Protein AF-A0A699SHY6-F1 (afdb_monomer)

Radius of gyration: 15.78 Å; Cα contacts (8 Å, |Δi|>4): 62; chains: 1; bounding box: 33×33×47 Å

pLDDT: mean 70.46, std 10.5, range [40.41, 85.38]

Mean predicted aligned error: 10.49 Å

Sequence (114 aa):
TTDYWNMALLSMRADRYWKRTGKKITIQGTDVEGFDKSKTFGGNEATKKTKKNLLKQQYGNFKVEGSKILEQIFNRLQIIVSQLEFIDIEIEQDDLNQKFLTSLAQEWLMHTIV

Organism: Tanacetum cinerariifolium (NCBI:txid118510)

Nearest PDB structures (foldseek):
  2jpo-assembly1_A  TM=3.145E-01  e=3.890E+00  Antheraea polyphemus
  7m5c-assembly2_C  TM=4.008E-01  e=8.103E+00  Homo sapiens
  6rjp-assembly2_B  TM=3.091E-01  e=6.924E+00  Homo sapiens

Secondary structure (DSSP, 8-state):
---HHHHHHHHHHHHHHHHHH---S---TT--TT--HHHHH-S-HHHHHHHHHHHHHHHHT----S---HHHHHHHHHHHHHHHHTTT----HHHHHHHHHHHS-GGGT-S---

Structure (mmCIF, N/CA/C/O backbone):
data_AF-A0A699SHY6-F1
#
_entry.id   AF-A0A699SHY6-F1
#
loop_
_atom_site.group_PDB
_atom_site.id
_atom_site.type_symbol
_atom_site.label_atom_id
_atom_site.label_alt_id
_atom_site.label_comp_id
_atom_site.label_asym_id
_atom_site.label_entity_id
_atom_site.label_seq_id
_atom_site.pdbx_PDB_ins_code
_atom_site.Cartn_x
_atom_site.Cartn_y
_atom_site.Cartn_z
_atom_site.occupancy
_atom_site.B_iso_or_equiv
_atom_site.auth_seq_id
_atom_site.auth_comp_id
_atom_site.auth_asym_id
_atom_site.auth_atom_id
_atom_site.pdbx_PDB_model_num
ATOM 1 N N . THR A 1 1 ? -4.451 18.221 -10.581 1.00 44.50 1 THR A N 1
ATOM 2 C CA . THR A 1 1 ? -4.462 17.974 -12.035 1.00 44.50 1 THR A CA 1
ATOM 3 C C . THR A 1 1 ? -3.252 17.137 -12.369 1.00 44.50 1 THR A C 1
ATOM 5 O O . THR A 1 1 ? -2.139 17.645 -12.394 1.00 44.50 1 THR A O 1
ATOM 8 N N . THR A 1 2 ? -3.440 15.827 -12.490 1.00 54.03 2 THR A N 1
ATOM 9 C CA . THR A 1 2 ? -2.349 14.919 -12.853 1.00 54.03 2 THR A CA 1
ATOM 10 C C . THR A 1 2 ? -2.129 15.056 -14.349 1.00 54.03 2 THR A C 1
ATOM 12 O O . THR A 1 2 ? -3.022 14.756 -15.136 1.00 54.03 2 THR A O 1
ATOM 15 N N . ASP A 1 3 ? -0.980 15.600 -14.727 1.00 75.75 3 ASP A N 1
ATOM 16 C CA . ASP A 1 3 ? -0.610 15.795 -16.124 1.00 75.75 3 ASP A CA 1
ATOM 17 C C . ASP A 1 3 ? -0.617 14.444 -16.867 1.00 75.75 3 ASP A C 1
ATOM 19 O O . ASP A 1 3 ? -0.154 13.435 -16.324 1.00 75.75 3 ASP A O 1
ATOM 23 N N . TYR A 1 4 ? -1.154 14.403 -18.088 1.00 73.00 4 TYR A N 1
ATOM 24 C CA . TYR A 1 4 ? -1.313 13.178 -18.892 1.00 73.00 4 TYR A CA 1
ATOM 25 C C . TYR A 1 4 ? 0.013 12.410 -19.026 1.00 73.00 4 TYR A C 1
ATOM 27 O O . TYR A 1 4 ? 0.064 11.182 -18.926 1.00 73.00 4 TYR A O 1
ATOM 35 N N . TRP A 1 5 ? 1.111 13.157 -19.141 1.00 70.44 5 TRP A N 1
ATOM 36 C CA . TRP A 1 5 ? 2.474 12.639 -19.199 1.00 70.44 5 TRP A CA 1
ATOM 37 C C . TRP A 1 5 ? 2.899 11.884 -17.940 1.00 70.44 5 TRP A C 1
ATOM 39 O O . TRP A 1 5 ? 3.573 10.859 -18.036 1.00 70.44 5 TRP A O 1
ATOM 49 N N . ASN A 1 6 ? 2.462 12.338 -16.763 1.00 69.62 6 ASN A N 1
ATOM 50 C CA . ASN A 1 6 ? 2.752 11.649 -15.510 1.00 69.62 6 ASN A CA 1
ATOM 51 C C . ASN A 1 6 ? 2.024 10.305 -15.453 1.00 69.62 6 ASN A C 1
ATOM 53 O O . ASN A 1 6 ? 2.636 9.299 -15.103 1.00 69.62 6 ASN A O 1
ATOM 57 N N . MET A 1 7 ? 0.753 10.255 -15.861 1.00 72.75 7 MET A N 1
ATOM 58 C CA . MET A 1 7 ? -0.012 9.001 -15.893 1.00 72.75 7 MET A CA 1
ATOM 59 C C . MET A 1 7 ? 0.583 7.995 -16.889 1.00 72.75 7 MET A C 1
ATOM 61 O O . MET A 1 7 ? 0.763 6.823 -16.551 1.00 72.75 7 MET A O 1
ATOM 65 N N . ALA A 1 8 ? 0.972 8.453 -18.083 1.00 72.06 8 ALA A N 1
ATOM 66 C CA . ALA A 1 8 ? 1.612 7.610 -19.093 1.00 72.06 8 ALA A CA 1
ATOM 67 C C . ALA A 1 8 ? 2.952 7.027 -18.603 1.00 72.06 8 ALA A C 1
ATOM 69 O O . ALA A 1 8 ? 3.194 5.823 -18.705 1.00 72.06 8 ALA A O 1
ATOM 70 N N . LEU A 1 9 ? 3.801 7.860 -17.997 1.00 75.31 9 LEU A N 1
ATOM 71 C CA . LEU A 1 9 ? 5.099 7.442 -17.467 1.00 75.31 9 LEU A CA 1
ATOM 72 C C . LEU A 1 9 ? 4.965 6.405 -16.345 1.00 75.31 9 LEU A C 1
ATOM 74 O O . LEU A 1 9 ? 5.737 5.447 -16.274 1.00 75.31 9 LEU A O 1
ATOM 78 N N . LEU A 1 10 ? 3.978 6.576 -15.469 1.00 71.12 10 LEU A N 1
ATOM 79 C CA . LEU A 1 10 ? 3.704 5.646 -14.377 1.00 71.12 10 LEU A CA 1
ATOM 80 C C . LEU A 1 10 ? 3.176 4.302 -14.886 1.00 71.12 10 LEU A C 1
ATOM 82 O O . LEU A 1 10 ? 3.622 3.258 -14.409 1.00 71.12 10 LEU A O 1
ATOM 86 N N . SER A 1 11 ? 2.327 4.317 -15.916 1.00 72.25 11 SER A N 1
ATOM 87 C CA . SER A 1 11 ? 1.867 3.102 -16.595 1.00 72.25 11 SER A CA 1
ATOM 88 C C . SER A 1 11 ? 3.033 2.314 -17.215 1.00 72.25 11 SER A C 1
ATOM 90 O O . SER A 1 11 ? 3.180 1.115 -16.970 1.00 72.25 11 SER A O 1
ATOM 92 N N . MET A 1 12 ? 3.952 2.996 -17.912 1.00 78.88 12 MET A N 1
ATOM 93 C CA . MET A 1 12 ? 5.157 2.370 -18.481 1.00 78.88 12 MET A CA 1
ATOM 94 C C . MET A 1 12 ? 6.071 1.748 -17.411 1.00 78.88 12 MET A C 1
ATOM 96 O O . MET A 1 12 ? 6.699 0.711 -17.640 1.00 78.88 12 MET A O 1
ATOM 100 N N . ARG A 1 13 ? 6.165 2.370 -16.228 1.00 74.38 13 ARG A N 1
ATOM 101 C CA . ARG A 1 13 ? 6.958 1.848 -15.101 1.00 74.38 13 ARG A CA 1
ATOM 102 C C . ARG A 1 13 ? 6.323 0.608 -14.481 1.00 74.38 13 ARG A C 1
ATOM 104 O O . ARG A 1 13 ? 7.041 -0.355 -14.209 1.00 74.38 13 ARG A O 1
ATOM 111 N N . ALA A 1 14 ? 5.004 0.620 -14.293 1.00 71.88 14 ALA A N 1
ATOM 112 C CA . ALA A 1 14 ? 4.260 -0.529 -13.789 1.00 71.88 14 ALA A CA 1
ATOM 113 C C . ALA A 1 14 ? 4.412 -1.748 -14.719 1.00 71.88 14 ALA A C 1
ATOM 115 O O . ALA A 1 14 ? 4.694 -2.850 -14.246 1.00 71.88 14 ALA A O 1
ATOM 116 N N . ASP A 1 15 ? 4.333 -1.543 -16.039 1.00 75.38 15 ASP A N 1
ATOM 117 C CA . ASP A 1 15 ? 4.539 -2.601 -17.037 1.00 75.38 15 ASP A CA 1
ATOM 118 C C . ASP A 1 15 ? 5.970 -3.174 -17.006 1.00 75.38 15 ASP A C 1
ATOM 120 O O . ASP A 1 15 ? 6.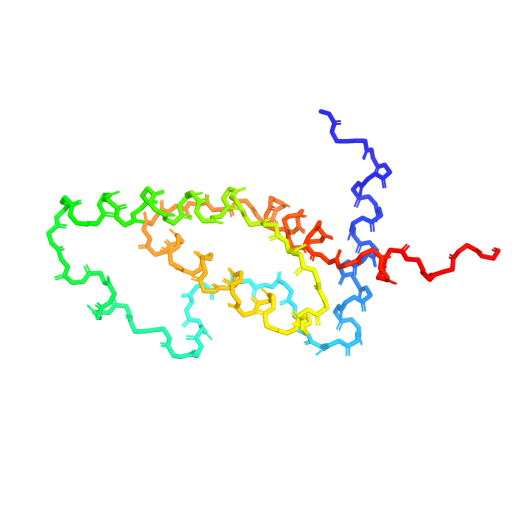172 -4.391 -17.014 1.00 75.38 15 ASP A O 1
ATOM 124 N N . ARG A 1 16 ? 6.992 -2.314 -16.883 1.00 76.81 16 ARG A N 1
ATOM 125 C CA . ARG A 1 16 ? 8.396 -2.750 -16.761 1.00 76.81 16 ARG A CA 1
ATOM 126 C C . ARG A 1 16 ? 8.642 -3.564 -15.489 1.00 76.81 16 ARG A C 1
ATOM 128 O O . ARG A 1 16 ? 9.390 -4.542 -15.532 1.00 76.81 16 ARG A O 1
ATOM 135 N N . TYR A 1 17 ? 8.040 -3.159 -14.371 1.00 76.06 17 TYR A N 1
ATOM 136 C CA . TYR A 1 17 ? 8.110 -3.900 -13.113 1.00 76.06 17 TYR A CA 1
ATOM 137 C C . TYR A 1 17 ? 7.510 -5.299 -13.277 1.00 76.06 17 TYR A C 1
ATOM 139 O O . TYR A 1 17 ? 8.207 -6.284 -13.035 1.00 76.06 17 TYR A O 1
ATOM 147 N N . TRP A 1 18 ? 6.275 -5.378 -13.784 1.00 76.75 18 TRP A N 1
ATOM 148 C CA . TRP A 1 18 ? 5.570 -6.636 -14.038 1.00 76.75 18 TRP A CA 1
ATOM 149 C C . TRP A 1 18 ? 6.390 -7.594 -14.907 1.00 76.75 18 TRP A C 1
ATOM 151 O O . TRP A 1 18 ? 6.576 -8.751 -14.539 1.00 76.75 18 TRP A O 1
ATOM 161 N N . LYS A 1 19 ? 6.964 -7.102 -16.011 1.00 77.25 19 LYS A N 1
ATOM 162 C CA . LYS A 1 19 ? 7.791 -7.910 -16.923 1.00 77.25 19 LYS A CA 1
ATOM 163 C C . LYS A 1 19 ? 9.059 -8.474 -16.280 1.00 77.25 19 LYS A C 1
ATOM 165 O O . LYS A 1 19 ? 9.526 -9.524 -16.706 1.00 77.25 19 LYS A O 1
ATOM 170 N N . ARG A 1 20 ? 9.642 -7.784 -15.292 1.00 73.56 20 ARG A N 1
ATOM 171 C CA . ARG A 1 20 ? 10.878 -8.223 -14.620 1.00 73.56 20 ARG A CA 1
ATOM 172 C C . ARG A 1 20 ? 10.627 -9.132 -13.424 1.00 73.56 20 ARG A C 1
ATOM 174 O O . ARG A 1 20 ? 11.403 -10.056 -13.213 1.00 73.56 20 ARG A O 1
ATOM 181 N N . THR A 1 21 ? 9.610 -8.841 -12.617 1.00 71.50 21 THR A N 1
ATOM 182 C CA . THR A 1 21 ? 9.354 -9.572 -11.365 1.00 71.50 21 THR A CA 1
ATOM 183 C C . THR A 1 21 ? 8.313 -10.673 -11.519 1.00 71.50 21 THR A C 1
ATOM 185 O O . THR A 1 21 ? 8.236 -11.545 -10.660 1.00 71.50 21 THR A O 1
ATOM 188 N N . GLY A 1 22 ? 7.481 -10.618 -12.565 1.00 74.25 22 GLY A N 1
ATOM 189 C CA . GLY A 1 22 ? 6.305 -11.477 -12.708 1.00 74.25 22 GLY A CA 1
ATOM 190 C C . GLY A 1 22 ? 5.223 -11.217 -11.654 1.00 74.25 22 GLY A C 1
ATOM 191 O O . GLY A 1 22 ? 4.280 -11.995 -11.552 1.00 74.25 22 GLY A O 1
ATOM 192 N N . LYS A 1 23 ? 5.347 -10.151 -10.847 1.00 72.38 23 LYS A N 1
ATOM 193 C CA . LYS A 1 23 ? 4.428 -9.830 -9.744 1.00 72.38 23 LYS A CA 1
ATOM 194 C C . LYS A 1 23 ? 3.545 -8.651 -10.112 1.00 72.38 23 LYS A C 1
ATOM 196 O O . LYS A 1 23 ? 4.044 -7.557 -10.389 1.00 72.38 23 LYS A O 1
ATOM 201 N N . LYS A 1 24 ? 2.230 -8.873 -10.166 1.00 68.44 24 LYS A N 1
ATOM 202 C CA . LYS A 1 24 ? 1.281 -7.839 -10.581 1.00 68.44 24 LYS A CA 1
ATOM 203 C C . LYS A 1 24 ? 1.068 -6.999 -9.354 1.00 68.44 24 LYS A C 1
ATOM 205 O O . LYS A 1 24 ? 0.959 -7.529 -8.249 1.00 68.44 24 LYS A O 1
ATOM 210 N N . ILE A 1 25 ? 0.954 -5.698 -9.549 1.00 65.25 25 ILE A N 1
ATOM 211 C CA . ILE A 1 25 ? 0.446 -4.821 -8.503 1.00 65.25 25 ILE A CA 1
ATOM 212 C C . ILE A 1 25 ? -1.075 -5.028 -8.473 1.00 65.25 25 ILE A C 1
ATOM 214 O O . ILE A 1 25 ? -1.852 -4.186 -8.897 1.00 65.25 25 ILE A O 1
ATOM 218 N N . THR A 1 26 ? -1.498 -6.227 -8.088 1.00 57.78 26 THR A N 1
ATOM 219 C CA . THR A 1 26 ? -2.878 -6.562 -7.756 1.00 57.78 26 THR A CA 1
ATOM 220 C C . THR A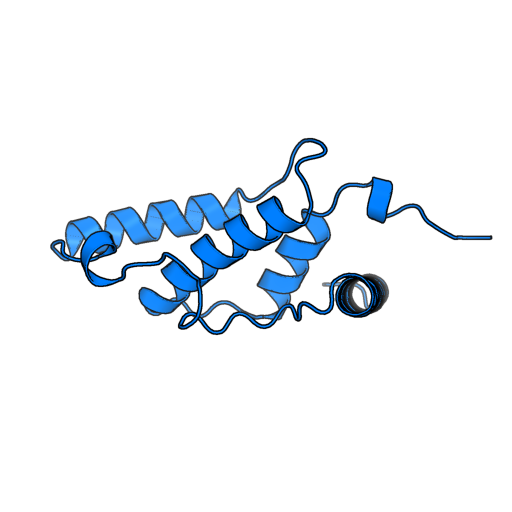 1 26 ? -2.841 -6.971 -6.306 1.00 57.78 26 THR A C 1
ATOM 222 O O . THR A 1 26 ? -2.272 -8.008 -5.968 1.00 57.78 26 THR A O 1
ATOM 225 N N . ILE A 1 27 ? -3.374 -6.115 -5.448 1.00 54.81 27 ILE A N 1
ATOM 226 C CA . ILE A 1 27 ? -3.529 -6.432 -4.040 1.00 54.81 27 ILE A CA 1
ATOM 227 C C . ILE A 1 27 ? -4.986 -6.843 -3.899 1.00 54.81 27 ILE A C 1
ATOM 229 O O . ILE A 1 27 ? -5.880 -6.029 -4.069 1.00 54.81 27 ILE A O 1
ATOM 233 N N . GLN A 1 28 ? -5.217 -8.137 -3.712 1.00 54.41 28 GLN A N 1
ATOM 234 C CA . GLN A 1 28 ? -6.457 -8.620 -3.124 1.00 54.41 28 GLN A CA 1
ATOM 235 C C . GLN A 1 28 ? -6.082 -8.965 -1.685 1.00 54.41 28 GLN A C 1
ATOM 237 O O . GLN A 1 28 ? -5.206 -9.808 -1.476 1.00 54.41 28 GLN A O 1
ATOM 242 N N . GLY A 1 29 ? -6.666 -8.279 -0.695 1.00 51.31 29 GLY A N 1
ATOM 243 C CA . GLY A 1 29 ? -6.296 -8.364 0.726 1.00 51.31 29 GLY A CA 1
ATOM 244 C C . GLY A 1 29 ? -6.459 -9.737 1.401 1.00 51.31 29 GLY A C 1
ATOM 245 O O . GLY A 1 29 ? -6.456 -9.830 2.632 1.00 51.31 29 GLY A O 1
ATOM 246 N N . THR A 1 30 ? -6.630 -10.817 0.637 1.00 50.19 30 THR A N 1
ATOM 247 C CA . THR A 1 30 ? -6.798 -12.188 1.132 1.00 50.19 30 THR A CA 1
ATOM 248 C C . THR A 1 30 ? -5.517 -13.016 1.140 1.00 50.19 30 THR A C 1
ATOM 250 O O . THR A 1 30 ? -5.427 -13.904 1.985 1.00 50.19 30 THR A O 1
ATOM 253 N N . ASP A 1 31 ? -4.514 -12.696 0.312 1.00 53.91 31 ASP A N 1
ATOM 254 C CA . ASP A 1 31 ? -3.417 -13.639 0.019 1.00 53.91 31 ASP A CA 1
ATOM 255 C C . ASP A 1 31 ? -2.037 -13.177 0.528 1.00 53.91 31 ASP A C 1
ATOM 257 O O . ASP A 1 31 ? -0.997 -13.644 0.063 1.00 53.91 31 ASP A O 1
ATOM 261 N N . VAL A 1 32 ? -1.991 -12.258 1.502 1.00 63.22 32 VAL A N 1
ATOM 262 C CA . VAL A 1 32 ? -0.715 -11.879 2.133 1.00 63.22 32 VAL A CA 1
ATOM 263 C C . VAL A 1 32 ? -0.259 -12.984 3.081 1.00 63.22 32 VAL A C 1
ATOM 265 O O . VAL A 1 32 ? -0.804 -13.170 4.173 1.00 63.22 32 VAL A O 1
ATOM 268 N N . GLU A 1 33 ? 0.781 -13.700 2.662 1.00 61.44 33 GLU A N 1
ATOM 269 C CA . GLU A 1 33 ? 1.433 -14.750 3.437 1.00 61.44 33 GLU A CA 1
ATOM 270 C C . GLU A 1 33 ? 1.883 -14.210 4.812 1.00 61.44 33 GLU A C 1
ATOM 272 O O . GLU A 1 33 ? 2.625 -13.231 4.913 1.00 61.44 33 GLU A O 1
ATOM 277 N N . GLY A 1 34 ? 1.382 -14.816 5.895 1.00 62.81 34 GLY A N 1
ATOM 278 C CA . GLY A 1 34 ? 1.695 -14.428 7.277 1.00 62.81 34 GLY A CA 1
ATOM 279 C C . GLY A 1 34 ? 0.761 -13.393 7.926 1.00 62.81 34 GLY A C 1
ATOM 280 O O . GLY A 1 34 ? 0.947 -13.077 9.104 1.00 62.81 34 GLY A O 1
ATOM 281 N N . PHE A 1 35 ? -0.263 -12.887 7.227 1.00 65.44 35 PHE A N 1
ATOM 282 C CA . PHE A 1 35 ? -1.246 -11.977 7.824 1.00 65.44 35 PHE A CA 1
ATOM 283 C C . PHE A 1 35 ? -2.388 -12.729 8.537 1.00 65.44 35 PHE A C 1
ATOM 285 O O . PHE A 1 35 ? -3.345 -13.190 7.919 1.00 65.44 35 PHE A O 1
ATOM 292 N N . ASP A 1 36 ? -2.319 -12.816 9.870 1.00 68.88 36 ASP A N 1
ATOM 293 C CA . ASP A 1 36 ? -3.396 -13.370 10.705 1.00 68.88 36 ASP A CA 1
ATOM 294 C C . ASP A 1 36 ? -4.370 -12.267 11.168 1.00 68.88 36 ASP A C 1
ATOM 296 O O . ASP A 1 36 ? -4.083 -11.453 12.059 1.00 68.88 36 ASP A O 1
ATOM 300 N N . LYS A 1 37 ? -5.557 -12.257 10.552 1.00 63.78 37 LYS A N 1
ATOM 301 C CA . LYS A 1 37 ? -6.653 -11.303 10.803 1.00 63.78 37 LYS A CA 1
ATOM 302 C C . LYS A 1 37 ? -7.124 -11.325 12.259 1.00 63.78 37 LYS A C 1
ATOM 304 O O . LYS A 1 37 ? -7.348 -10.270 12.860 1.00 63.78 37 LYS A O 1
ATOM 309 N N . SER A 1 38 ? -7.247 -12.521 12.834 1.00 66.19 38 SER A N 1
ATOM 310 C CA . SER A 1 38 ? -7.814 -12.727 14.171 1.00 66.19 38 SER A CA 1
ATOM 311 C C . SER A 1 38 ? -6.899 -12.168 15.264 1.00 66.19 38 SER A C 1
ATOM 313 O O . SER A 1 38 ? -7.357 -11.475 16.175 1.00 66.19 38 SER A O 1
ATOM 315 N N . LYS A 1 39 ? -5.584 -12.356 15.102 1.00 67.50 39 LYS A N 1
ATOM 316 C CA . LYS A 1 39 ? -4.560 -11.806 15.999 1.00 67.50 39 LYS A CA 1
ATOM 317 C C . LYS A 1 39 ? -4.426 -10.292 15.883 1.00 67.50 39 LYS A C 1
ATOM 319 O O . LYS A 1 39 ? -4.137 -9.619 16.871 1.00 67.50 39 LYS A O 1
ATOM 324 N N . THR A 1 40 ? -4.645 -9.737 14.691 1.00 65.31 40 THR A N 1
ATOM 325 C CA . THR A 1 40 ? -4.388 -8.312 14.440 1.00 65.31 40 THR A CA 1
ATOM 326 C C . THR A 1 40 ? -5.549 -7.415 14.881 1.00 65.31 40 THR A C 1
ATOM 328 O O . THR A 1 40 ? -5.304 -6.311 15.373 1.00 65.31 40 THR A O 1
ATOM 331 N N . PHE A 1 41 ? -6.803 -7.874 14.786 1.00 67.00 41 PHE A N 1
ATOM 332 C CA . PHE A 1 41 ? -7.993 -7.035 15.015 1.00 67.00 41 PHE A CA 1
ATOM 333 C C . PHE A 1 41 ? -8.983 -7.547 16.076 1.00 67.00 41 PHE A C 1
ATOM 335 O O . PHE A 1 41 ? -10.062 -6.969 16.212 1.00 67.00 41 PHE A O 1
ATOM 342 N N . GLY A 1 42 ? -8.617 -8.549 16.882 1.00 68.75 42 GLY A N 1
ATOM 343 C CA . GLY A 1 42 ? -9.443 -9.106 17.969 1.00 68.75 42 GLY A CA 1
ATOM 344 C C . GLY A 1 42 ? -9.719 -8.190 19.181 1.00 68.75 42 GLY A C 1
ATOM 345 O O . GLY A 1 42 ? -9.972 -8.693 20.269 1.00 68.75 42 GLY A O 1
ATOM 346 N N . GLY A 1 43 ? -9.644 -6.862 19.035 1.00 71.06 43 GLY A N 1
ATOM 347 C CA . GLY A 1 43 ? -9.870 -5.883 20.108 1.00 71.06 43 GLY A CA 1
ATOM 348 C C . GLY A 1 43 ? -11.214 -5.144 20.014 1.00 71.06 43 GLY A C 1
ATOM 349 O O . GLY A 1 43 ? -11.939 -5.256 19.024 1.00 71.06 43 GLY A O 1
ATOM 350 N N . ASN A 1 44 ? -11.539 -4.354 21.043 1.00 78.94 44 ASN A N 1
ATOM 351 C CA . ASN A 1 44 ? -12.743 -3.512 21.092 1.00 78.94 44 ASN A CA 1
ATOM 352 C C . ASN A 1 44 ? -12.732 -2.382 20.031 1.00 78.94 44 ASN A C 1
ATOM 354 O O . ASN A 1 44 ? -11.702 -2.071 19.428 1.00 78.94 44 ASN A O 1
ATOM 358 N N . GLU A 1 45 ? -13.872 -1.728 19.810 1.00 78.38 45 GLU A N 1
ATOM 359 C CA . GLU A 1 45 ? -14.049 -0.706 18.763 1.00 78.38 45 GLU A CA 1
ATOM 360 C C . GLU A 1 45 ? -13.071 0.480 18.878 1.00 78.38 45 GLU A C 1
ATOM 362 O O . GLU A 1 45 ? -12.528 0.947 17.872 1.00 78.38 45 GLU A O 1
ATOM 367 N N . ALA A 1 46 ? -12.743 0.902 20.103 1.00 77.50 46 ALA A N 1
ATOM 368 C CA . ALA A 1 46 ? -11.751 1.947 20.352 1.00 77.50 46 ALA A CA 1
ATOM 369 C C . ALA A 1 46 ? -10.347 1.534 19.874 1.00 77.50 46 ALA A C 1
ATOM 371 O O . ALA A 1 46 ? -9.662 2.309 19.203 1.00 77.50 46 ALA A O 1
ATOM 372 N N . THR A 1 47 ? -9.930 0.292 20.140 1.00 78.44 47 THR A N 1
ATOM 373 C CA . THR A 1 47 ? -8.634 -0.220 19.664 1.00 78.44 47 THR A CA 1
ATOM 374 C C . THR A 1 47 ? -8.581 -0.362 18.142 1.00 78.44 47 THR A C 1
ATOM 376 O O . THR A 1 47 ? -7.544 -0.064 17.543 1.00 78.44 47 THR A O 1
ATOM 379 N N . LYS A 1 48 ? -9.695 -0.728 17.489 1.00 78.88 48 LYS A N 1
ATOM 380 C CA . LYS A 1 48 ? -9.802 -0.746 16.019 1.00 78.88 48 LYS A CA 1
ATOM 381 C C . LYS A 1 48 ? -9.676 0.662 15.432 1.00 78.88 48 LYS A C 1
ATOM 383 O O . LYS A 1 48 ? -8.928 0.852 14.476 1.00 78.88 48 LYS A O 1
ATOM 388 N N . LYS A 1 49 ? -10.327 1.663 16.038 1.00 82.56 49 LYS A N 1
ATOM 389 C CA . LYS A 1 49 ? -10.256 3.073 15.613 1.00 82.56 49 LYS A CA 1
ATOM 390 C C . LYS A 1 49 ? -8.841 3.648 15.728 1.00 82.56 49 LYS A C 1
ATOM 392 O O . LYS A 1 49 ? -8.370 4.304 14.801 1.00 82.56 49 LYS A O 1
ATOM 397 N N . THR A 1 50 ? -8.128 3.355 16.814 1.00 82.75 50 THR A N 1
ATOM 398 C CA . THR A 1 50 ? -6.732 3.792 16.979 1.00 82.75 50 THR A CA 1
ATOM 399 C C . THR A 1 50 ? -5.802 3.118 15.968 1.00 82.75 50 THR A C 1
ATOM 401 O O . THR A 1 50 ? -5.001 3.801 15.330 1.00 82.75 50 THR A O 1
ATOM 404 N N . LYS A 1 51 ? -5.950 1.803 15.741 1.00 81.44 51 LYS A N 1
ATOM 405 C CA . LYS A 1 51 ? -5.189 1.076 14.706 1.00 81.44 51 LYS A CA 1
ATOM 406 C C . LYS A 1 51 ? -5.469 1.617 13.302 1.00 81.44 51 LYS A C 1
ATOM 408 O O . LYS A 1 51 ? -4.531 1.828 12.541 1.00 81.44 51 LYS A O 1
ATOM 413 N N . LYS A 1 52 ? -6.730 1.928 12.986 1.00 82.31 52 LYS A N 1
ATOM 414 C CA . LYS A 1 52 ? -7.139 2.561 11.722 1.00 82.31 52 LYS A CA 1
ATOM 415 C C . LYS A 1 52 ? -6.385 3.868 11.470 1.00 82.31 52 LYS A C 1
ATOM 417 O O . LYS A 1 52 ? -5.852 4.074 10.383 1.00 82.31 52 LYS A O 1
ATOM 422 N N . ASN A 1 53 ? -6.312 4.737 12.477 1.00 84.12 53 ASN A N 1
ATOM 423 C CA . ASN A 1 53 ? -5.614 6.018 12.361 1.00 84.12 53 ASN A CA 1
ATOM 424 C C . ASN A 1 53 ? -4.104 5.833 12.162 1.00 84.12 53 ASN A C 1
ATOM 426 O O . ASN A 1 53 ? -3.519 6.497 11.308 1.00 84.12 53 ASN A O 1
ATOM 430 N N . LEU A 1 54 ? -3.493 4.892 12.888 1.00 85.3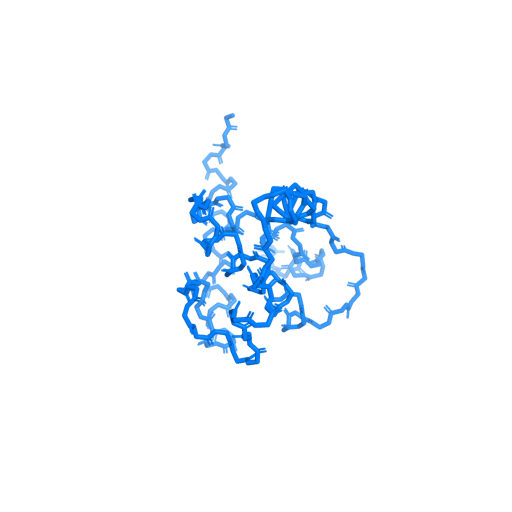8 54 LEU A N 1
ATOM 431 C CA . LEU A 1 54 ? -2.075 4.569 12.736 1.00 85.38 54 LEU A CA 1
ATOM 432 C C . LEU A 1 54 ? -1.753 4.058 11.324 1.00 85.38 54 LEU A C 1
ATOM 434 O O . LEU A 1 54 ? -0.771 4.490 10.728 1.00 85.38 54 LEU A O 1
ATOM 438 N N . LEU A 1 55 ? -2.589 3.180 10.767 1.00 83.69 55 LEU A N 1
ATOM 439 C CA . LEU A 1 55 ? -2.389 2.636 9.420 1.00 83.69 55 LEU A CA 1
ATOM 440 C C . LEU A 1 55 ? -2.535 3.703 8.338 1.00 83.69 55 LEU A C 1
ATOM 442 O O . LEU A 1 55 ? -1.705 3.775 7.434 1.00 83.69 55 LEU A O 1
ATOM 446 N N . LYS A 1 56 ? -3.528 4.591 8.463 1.00 83.62 56 LYS A N 1
ATOM 447 C CA . LYS A 1 56 ? -3.656 5.752 7.571 1.00 83.62 56 LYS A CA 1
ATOM 448 C C . LYS A 1 56 ? -2.420 6.648 7.629 1.00 83.62 56 LYS A C 1
ATOM 450 O O . LYS A 1 56 ? -1.949 7.100 6.589 1.00 83.62 56 LYS A O 1
ATOM 455 N N . GLN A 1 57 ? -1.867 6.869 8.821 1.00 84.69 57 GLN A N 1
ATOM 456 C CA . GLN A 1 57 ? -0.636 7.639 8.987 1.00 84.69 57 GLN A CA 1
ATOM 457 C C . GLN A 1 57 ? 0.569 6.930 8.354 1.00 84.69 57 GLN A C 1
ATOM 459 O O . GLN A 1 57 ? 1.349 7.572 7.658 1.00 84.69 57 GLN A O 1
ATOM 464 N N . GLN A 1 58 ? 0.716 5.615 8.542 1.00 81.06 58 GLN A N 1
ATOM 465 C CA . GLN A 1 58 ? 1.790 4.831 7.921 1.00 81.06 58 GLN A CA 1
ATOM 466 C C . GLN A 1 58 ? 1.703 4.841 6.391 1.00 81.06 58 GLN A C 1
ATOM 468 O O . GLN A 1 58 ? 2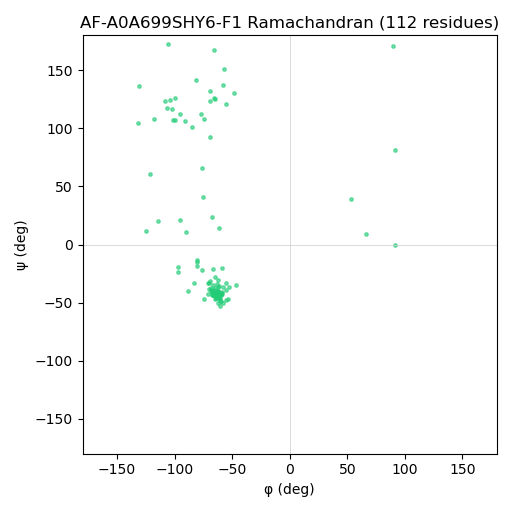.726 4.978 5.727 1.00 81.06 58 GLN A O 1
ATOM 473 N N . TYR A 1 59 ? 0.494 4.752 5.839 1.00 81.44 59 TYR A N 1
ATOM 474 C CA . TYR A 1 59 ? 0.241 4.833 4.401 1.00 81.44 59 TYR A CA 1
ATOM 475 C C . TYR A 1 59 ? 0.474 6.242 3.828 1.00 81.44 59 TYR A C 1
ATOM 477 O O . TYR A 1 59 ? 1.012 6.406 2.730 1.00 81.44 59 TYR A O 1
ATOM 485 N N . GLY A 1 60 ? 0.096 7.284 4.572 1.00 79.69 60 GLY A N 1
ATOM 486 C CA . GLY A 1 60 ? 0.371 8.679 4.218 1.00 79.69 60 GLY A CA 1
ATOM 487 C C . GLY A 1 60 ? 1.866 9.004 4.235 1.00 79.69 60 GLY A C 1
ATOM 488 O O . GLY A 1 60 ? 2.364 9.653 3.322 1.00 79.69 60 GLY A O 1
ATOM 489 N N . ASN A 1 61 ? 2.586 8.474 5.226 1.00 79.25 61 ASN A N 1
ATOM 490 C CA . ASN A 1 61 ? 4.021 8.681 5.427 1.00 79.25 61 ASN A CA 1
ATOM 491 C C . ASN A 1 61 ? 4.892 7.645 4.706 1.00 79.25 61 ASN A C 1
ATOM 493 O O . ASN A 1 61 ? 6.093 7.559 4.972 1.00 79.25 61 ASN A O 1
ATOM 497 N N . PHE A 1 62 ? 4.310 6.830 3.824 1.00 73.25 62 PHE A N 1
ATOM 498 C CA . PHE A 1 62 ? 5.053 5.827 3.080 1.00 73.25 62 PHE A CA 1
ATOM 499 C C . PHE A 1 62 ? 5.970 6.514 2.061 1.00 73.25 62 PHE A C 1
ATOM 501 O O . PHE A 1 62 ? 5.579 6.823 0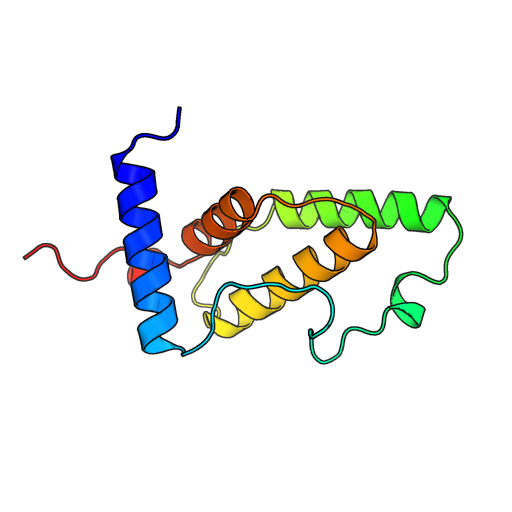.940 1.00 73.25 62 PHE A O 1
ATOM 508 N N . LYS A 1 63 ? 7.209 6.771 2.480 1.00 64.12 63 LYS A N 1
ATOM 509 C CA . LYS A 1 63 ? 8.319 7.228 1.646 1.00 64.12 63 LYS A CA 1
ATOM 510 C C . LYS A 1 63 ? 9.520 6.342 1.952 1.00 64.12 63 LYS A C 1
ATOM 512 O O . LYS A 1 63 ? 9.773 6.012 3.111 1.00 64.12 63 LYS A O 1
ATOM 517 N N . VAL A 1 64 ? 10.239 5.914 0.921 1.00 60.16 64 VAL A N 1
ATOM 518 C CA . VAL A 1 64 ? 11.417 5.055 1.080 1.00 60.16 64 VAL A CA 1
ATOM 519 C C . VAL A 1 64 ? 12.676 5.911 0.989 1.00 60.16 64 VAL A C 1
ATOM 521 O O . VAL A 1 64 ? 12.870 6.630 0.014 1.00 60.16 64 VAL A O 1
ATOM 524 N N . GLU A 1 65 ? 13.532 5.812 2.004 1.00 50.31 65 GLU A N 1
ATOM 525 C CA . GLU A 1 65 ? 14.923 6.271 1.967 1.00 50.3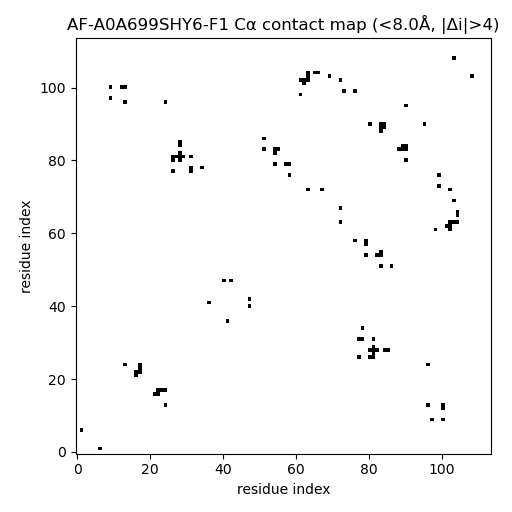1 65 GLU A CA 1
ATOM 526 C C . GLU A 1 65 ? 15.847 5.051 1.826 1.00 50.31 65 GLU A C 1
ATOM 528 O O . GLU A 1 65 ? 15.795 4.124 2.639 1.00 50.31 65 GLU A O 1
ATOM 533 N N . GLY A 1 66 ? 16.692 5.053 0.791 1.00 53.16 66 GLY A N 1
ATOM 534 C CA . GLY A 1 66 ? 17.763 4.068 0.589 1.00 53.16 66 GLY A CA 1
ATOM 535 C C . GLY A 1 66 ? 17.399 2.802 -0.207 1.00 53.16 66 GLY A C 1
ATOM 536 O O . GLY A 1 66 ? 16.241 2.526 -0.513 1.00 53.16 66 GLY A O 1
ATOM 537 N N . SER A 1 67 ? 18.430 2.013 -0.533 1.00 49.22 67 SER A N 1
ATOM 538 C CA . SER A 1 67 ? 18.413 0.803 -1.378 1.00 49.22 67 SER A CA 1
ATOM 539 C C . SER A 1 67 ? 17.830 -0.449 -0.697 1.00 49.22 67 SER A C 1
ATOM 541 O O . SER A 1 67 ? 18.336 -1.562 -0.850 1.00 49.22 67 SER A O 1
ATOM 543 N N . LYS A 1 68 ? 16.741 -0.308 0.067 1.00 53.59 68 LYS A N 1
ATOM 544 C CA . LYS A 1 68 ? 15.998 -1.486 0.540 1.00 53.59 68 LYS A CA 1
ATOM 545 C C . LYS A 1 68 ? 15.370 -2.192 -0.662 1.00 53.59 68 LYS A C 1
ATOM 547 O O . LYS A 1 68 ? 14.676 -1.568 -1.457 1.00 53.59 68 LYS A O 1
ATOM 552 N N . ILE A 1 69 ? 15.660 -3.489 -0.789 1.00 69.31 69 ILE A N 1
ATOM 553 C CA . ILE A 1 69 ? 15.297 -4.344 -1.926 1.00 69.31 69 ILE A CA 1
ATOM 554 C C . ILE A 1 69 ? 13.813 -4.153 -2.254 1.00 69.31 69 ILE A C 1
ATOM 556 O O . ILE A 1 69 ? 12.957 -4.211 -1.376 1.00 69.31 69 ILE A O 1
ATOM 560 N N . LEU A 1 70 ? 13.521 -3.925 -3.530 1.00 68.06 70 LEU A N 1
ATOM 561 C CA . LEU A 1 70 ? 12.200 -3.624 -4.093 1.00 68.06 70 LEU A CA 1
ATOM 562 C C . LEU A 1 70 ? 11.082 -4.561 -3.597 1.00 68.06 70 LEU A C 1
ATOM 564 O O . LEU A 1 70 ? 9.950 -4.143 -3.370 1.00 68.06 70 LEU A O 1
ATOM 568 N N . GLU A 1 71 ? 11.426 -5.825 -3.371 1.00 69.38 71 GLU A N 1
ATOM 569 C CA . GLU A 1 71 ? 10.549 -6.846 -2.803 1.00 69.38 71 GLU A CA 1
ATOM 570 C C . GLU A 1 71 ? 10.141 -6.557 -1.350 1.00 69.38 71 GLU A C 1
ATOM 572 O O . GLU A 1 71 ? 8.985 -6.736 -0.986 1.00 69.38 71 GLU A O 1
ATOM 577 N N . GLN A 1 72 ? 11.041 -6.020 -0.525 1.00 74.31 72 GLN A N 1
ATOM 578 C CA . GLN A 1 72 ? 10.713 -5.606 0.842 1.00 74.31 72 GLN A CA 1
ATOM 579 C C . GLN A 1 72 ? 9.782 -4.390 0.856 1.00 74.31 72 GLN A C 1
ATOM 581 O O . GLN A 1 72 ? 8.899 -4.300 1.707 1.00 74.31 72 GLN A O 1
ATOM 586 N N . ILE A 1 73 ? 9.968 -3.451 -0.077 1.00 77.12 73 ILE A N 1
ATOM 587 C CA . ILE A 1 73 ? 9.086 -2.284 -0.235 1.00 77.12 73 ILE A CA 1
ATOM 588 C C . ILE A 1 73 ? 7.688 -2.750 -0.644 1.00 77.12 73 ILE A C 1
ATOM 590 O O . ILE A 1 73 ? 6.704 -2.344 -0.027 1.00 77.12 73 ILE A O 1
ATOM 594 N N . PHE A 1 74 ? 7.618 -3.654 -1.624 1.00 75.00 74 PHE A N 1
ATOM 595 C CA . PHE A 1 74 ? 6.375 -4.273 -2.069 1.00 75.00 74 PHE A CA 1
ATOM 596 C C . PHE A 1 74 ? 5.665 -5.000 -0.918 1.00 75.00 74 PHE A C 1
ATOM 598 O O . PHE A 1 74 ? 4.509 -4.698 -0.642 1.00 75.00 74 PHE A O 1
ATOM 605 N N . ASN A 1 75 ? 6.369 -5.852 -0.166 1.00 76.81 75 ASN A N 1
ATOM 606 C CA . ASN A 1 75 ? 5.788 -6.588 0.961 1.00 76.81 75 ASN A CA 1
ATOM 607 C C . ASN A 1 75 ? 5.267 -5.649 2.064 1.00 76.81 75 ASN A C 1
ATOM 609 O O . ASN A 1 75 ? 4.179 -5.858 2.596 1.00 76.81 75 ASN A O 1
ATOM 613 N N . ARG A 1 76 ? 6.003 -4.576 2.394 1.00 78.62 76 ARG A N 1
ATOM 614 C CA . ARG A 1 76 ? 5.554 -3.584 3.389 1.00 78.62 76 ARG A CA 1
ATOM 615 C C . ARG A 1 76 ? 4.300 -2.843 2.933 1.00 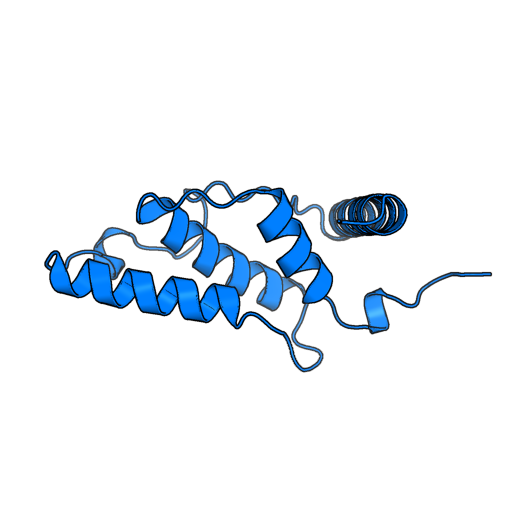78.62 76 ARG A C 1
ATOM 617 O O . ARG A 1 76 ? 3.403 -2.636 3.746 1.00 78.62 76 ARG A O 1
ATOM 624 N N . LEU A 1 77 ? 4.234 -2.455 1.660 1.00 79.19 77 LEU A N 1
ATOM 625 C CA . LEU A 1 77 ? 3.057 -1.793 1.102 1.00 79.19 77 LEU A CA 1
ATOM 626 C C . LEU A 1 77 ? 1.856 -2.748 1.053 1.00 79.19 77 LEU A C 1
ATOM 628 O O . LEU A 1 77 ? 0.765 -2.362 1.462 1.00 79.19 77 LEU A O 1
ATOM 632 N N . GLN A 1 78 ? 2.065 -4.008 0.656 1.00 76.50 78 GLN A N 1
ATOM 633 C CA . GLN A 1 78 ? 1.014 -5.029 0.633 1.00 76.50 78 GLN A CA 1
ATOM 634 C C . GLN A 1 78 ? 0.401 -5.294 2.008 1.00 76.50 78 GLN A C 1
ATOM 636 O O . GLN A 1 78 ? -0.822 -5.394 2.118 1.00 76.50 78 GLN A O 1
ATOM 641 N N . ILE A 1 79 ? 1.224 -5.355 3.058 1.00 82.00 79 ILE A N 1
ATOM 642 C CA . ILE A 1 79 ? 0.739 -5.522 4.434 1.00 82.00 79 ILE A CA 1
ATOM 643 C C . ILE A 1 79 ? -0.153 -4.343 4.843 1.00 82.00 79 ILE A C 1
ATOM 645 O O . ILE A 1 79 ? -1.237 -4.560 5.381 1.00 82.00 79 ILE A O 1
ATOM 649 N N . ILE A 1 80 ? 0.274 -3.105 4.567 1.00 81.06 80 ILE A N 1
ATOM 650 C CA . ILE A 1 80 ? -0.484 -1.899 4.934 1.00 81.06 80 ILE A CA 1
ATOM 651 C C . ILE A 1 80 ? -1.829 -1.859 4.199 1.00 81.06 80 ILE A C 1
ATOM 653 O O . ILE A 1 80 ? -2.859 -1.625 4.827 1.00 81.06 80 ILE A O 1
ATOM 657 N N . VAL A 1 81 ? -1.839 -2.122 2.892 1.00 79.81 81 VAL A N 1
ATOM 658 C CA . VAL A 1 81 ? -3.061 -2.099 2.069 1.00 79.81 81 VAL A CA 1
ATOM 659 C C . VAL A 1 81 ? -4.042 -3.182 2.506 1.00 79.81 81 VAL A C 1
ATOM 661 O O . VAL A 1 81 ? -5.205 -2.880 2.747 1.00 79.81 81 VAL A O 1
ATOM 664 N N . SER A 1 82 ? -3.568 -4.411 2.727 1.00 80.00 82 SER A N 1
ATOM 665 C CA . SER A 1 82 ? -4.428 -5.524 3.164 1.00 80.00 82 SER A CA 1
ATOM 666 C C . SER A 1 82 ? -5.055 -5.267 4.536 1.00 80.00 82 SER A C 1
ATOM 668 O O . SER A 1 82 ? -6.195 -5.647 4.797 1.00 80.00 82 SER A O 1
ATOM 670 N N . GLN A 1 83 ? -4.331 -4.585 5.426 1.00 78.00 83 GLN A N 1
ATOM 671 C CA . GLN A 1 83 ? -4.863 -4.164 6.721 1.00 78.00 83 GLN A CA 1
ATOM 672 C C . GLN A 1 83 ? -5.895 -3.039 6.601 1.00 78.00 83 GLN A C 1
ATOM 674 O O . GLN A 1 83 ? -6.811 -2.984 7.416 1.00 78.00 83 GLN A O 1
ATOM 679 N N . LEU A 1 84 ? -5.750 -2.140 5.626 1.00 81.75 84 LEU A N 1
ATOM 680 C CA . LEU A 1 84 ? -6.688 -1.043 5.388 1.00 81.75 84 LEU A CA 1
ATOM 681 C C . LEU A 1 84 ? -7.991 -1.545 4.750 1.00 81.75 84 LEU A C 1
ATOM 683 O O . LEU A 1 84 ? -9.057 -1.223 5.273 1.00 81.75 84 LEU A O 1
ATOM 687 N N . GLU A 1 85 ? -7.909 -2.392 3.718 1.00 77.44 85 GLU A N 1
ATOM 688 C CA . GLU A 1 85 ? -9.075 -3.054 3.106 1.00 77.44 85 GLU A CA 1
ATOM 689 C C . GLU A 1 85 ? -9.881 -3.836 4.148 1.00 77.44 85 GLU A C 1
ATOM 691 O O . GLU A 1 85 ? -11.105 -3.778 4.173 1.00 77.44 85 GLU A O 1
ATOM 696 N N . PHE A 1 86 ? -9.197 -4.504 5.082 1.00 74.12 86 PHE A N 1
ATOM 697 C CA . PHE A 1 86 ? -9.847 -5.252 6.158 1.00 74.12 86 PHE A CA 1
ATOM 698 C C . PHE A 1 86 ? -10.620 -4.374 7.163 1.00 74.12 86 PHE A C 1
ATOM 700 O O . PHE A 1 86 ? -11.488 -4.871 7.876 1.00 74.12 86 PHE A O 1
ATOM 707 N N . ILE A 1 87 ? -10.311 -3.077 7.256 1.00 76.19 87 ILE A N 1
ATOM 708 C CA . ILE A 1 87 ? -11.038 -2.112 8.106 1.00 76.19 87 ILE A CA 1
ATOM 709 C C . ILE A 1 87 ? -12.110 -1.368 7.280 1.00 76.19 87 ILE A C 1
ATOM 711 O O . ILE A 1 87 ? -12.530 -0.263 7.649 1.00 76.19 87 ILE A O 1
ATOM 715 N N . ASP A 1 88 ? -12.521 -1.947 6.149 1.00 76.00 88 ASP A N 1
ATOM 716 C CA . ASP A 1 88 ? -13.447 -1.363 5.176 1.00 76.00 88 ASP A CA 1
ATOM 717 C C . ASP A 1 88 ? -12.996 0.035 4.721 1.00 76.00 88 ASP A C 1
ATOM 719 O O . ASP A 1 88 ? -13.787 0.975 4.606 1.00 76.00 88 ASP A O 1
ATOM 723 N N . ILE A 1 89 ? -11.684 0.220 4.539 1.00 77.31 89 ILE A N 1
ATOM 724 C CA . ILE A 1 89 ? -11.154 1.395 3.849 1.00 77.31 89 ILE A CA 1
ATOM 725 C C . ILE A 1 89 ? -10.932 1.002 2.399 1.00 77.31 89 ILE A C 1
ATOM 727 O O . ILE A 1 89 ? -10.024 0.235 2.089 1.00 77.31 89 ILE A O 1
ATOM 731 N N . GLU A 1 90 ? -11.734 1.589 1.523 1.00 76.50 90 GLU A N 1
ATOM 732 C CA . GLU A 1 90 ? -11.513 1.518 0.089 1.00 76.50 90 GLU A CA 1
ATOM 733 C C . GLU A 1 90 ? -10.259 2.328 -0.267 1.00 76.50 90 GLU A C 1
ATOM 735 O O . GLU A 1 90 ? -10.129 3.502 0.096 1.00 76.50 90 GLU A O 1
ATOM 740 N N . ILE A 1 91 ? -9.301 1.671 -0.917 1.00 76.62 91 ILE A N 1
ATOM 741 C CA . ILE A 1 91 ? -8.099 2.304 -1.453 1.00 76.62 91 ILE A CA 1
ATOM 742 C C . ILE A 1 91 ? -8.240 2.315 -2.963 1.00 76.62 91 ILE A C 1
ATOM 744 O O . ILE A 1 91 ? -8.389 1.270 -3.592 1.00 76.62 91 ILE A O 1
ATOM 748 N N . GLU A 1 92 ? -8.155 3.502 -3.552 1.00 81.19 92 GLU A N 1
ATOM 749 C CA . GLU A 1 92 ? -8.112 3.627 -4.999 1.00 81.19 92 GLU A CA 1
ATOM 750 C C . GLU A 1 92 ? -6.827 2.987 -5.530 1.00 81.19 92 GLU A C 1
ATOM 752 O O . GLU A 1 92 ? -5.713 3.341 -5.129 1.00 81.19 92 GLU A O 1
ATOM 757 N N . GLN A 1 93 ? -6.979 2.055 -6.472 1.00 71.81 93 GLN A N 1
ATOM 758 C CA . GLN A 1 93 ? -5.852 1.366 -7.099 1.00 71.81 93 GLN A CA 1
ATOM 759 C C . GLN A 1 93 ? -4.849 2.357 -7.716 1.00 71.81 93 GLN A C 1
ATOM 761 O O . GLN A 1 93 ? -3.644 2.110 -7.690 1.00 71.81 93 GLN A O 1
ATOM 766 N N . ASP A 1 94 ? -5.326 3.492 -8.232 1.00 72.88 94 ASP A N 1
ATOM 767 C CA . ASP A 1 94 ? -4.471 4.544 -8.777 1.00 72.88 94 ASP A CA 1
ATOM 768 C C . ASP A 1 94 ? -3.615 5.220 -7.697 1.00 72.88 94 ASP A C 1
ATOM 770 O O . ASP A 1 94 ? -2.413 5.380 -7.907 1.00 72.88 94 ASP A O 1
ATOM 774 N N . ASP A 1 95 ? -4.164 5.541 -6.521 1.00 80.88 95 ASP A N 1
ATOM 775 C CA . ASP A 1 95 ? -3.393 6.101 -5.397 1.00 80.88 95 ASP A CA 1
ATOM 776 C C . ASP A 1 95 ? -2.331 5.111 -4.890 1.00 80.88 95 ASP A C 1
ATOM 778 O O . ASP A 1 95 ? -1.172 5.474 -4.655 1.00 80.88 95 ASP A O 1
ATOM 782 N N . LEU A 1 96 ? -2.692 3.830 -4.812 1.00 78.00 96 LEU A N 1
ATOM 783 C CA . LEU A 1 96 ? -1.762 2.758 -4.475 1.00 78.00 96 LEU A CA 1
ATOM 784 C C . LEU A 1 96 ? -0.613 2.655 -5.491 1.00 78.00 96 LEU A C 1
ATOM 786 O O . LEU A 1 96 ? 0.561 2.600 -5.108 1.00 78.00 96 LEU A O 1
ATOM 790 N N . ASN A 1 97 ? -0.941 2.651 -6.785 1.00 75.44 97 ASN A N 1
ATOM 791 C CA . ASN A 1 97 ? 0.037 2.605 -7.869 1.00 75.44 97 ASN A CA 1
ATOM 792 C C . ASN A 1 97 ? 0.986 3.810 -7.795 1.00 75.44 97 ASN A C 1
ATOM 794 O O . ASN A 1 97 ? 2.201 3.648 -7.912 1.00 75.44 97 ASN A O 1
ATOM 798 N N . GLN A 1 98 ? 0.456 5.008 -7.539 1.00 76.88 98 GLN A N 1
ATOM 799 C CA . GLN A 1 98 ? 1.245 6.229 -7.363 1.00 76.88 98 GLN A CA 1
ATOM 800 C C . GLN A 1 98 ? 2.226 6.104 -6.194 1.00 76.88 98 GLN A C 1
ATOM 802 O O . GLN A 1 98 ? 3.421 6.372 -6.351 1.00 76.88 98 GLN A O 1
ATOM 807 N N . LYS A 1 99 ? 1.764 5.648 -5.026 1.00 79.06 99 LYS A N 1
ATOM 808 C CA . LYS A 1 99 ? 2.608 5.485 -3.829 1.00 79.06 99 LYS A CA 1
ATOM 809 C C . LYS A 1 99 ? 3.680 4.420 -4.010 1.00 79.06 99 LYS A C 1
ATOM 811 O O . LYS A 1 99 ? 4.824 4.632 -3.614 1.00 79.06 99 LYS A O 1
ATOM 816 N N . PHE A 1 100 ? 3.354 3.309 -4.668 1.00 76.06 100 PHE A N 1
ATOM 817 C CA . PHE A 1 100 ? 4.350 2.301 -5.011 1.00 76.06 100 PHE A CA 1
ATOM 818 C C . PHE A 1 100 ? 5.417 2.874 -5.951 1.00 76.06 100 PHE A C 1
ATOM 820 O O . PHE A 1 100 ? 6.607 2.786 -5.659 1.00 76.06 100 PHE A O 1
ATOM 827 N N . LEU A 1 101 ? 5.010 3.531 -7.039 1.00 73.31 101 LEU A N 1
ATOM 828 C CA . LEU A 1 101 ? 5.925 4.049 -8.059 1.00 73.31 101 LEU A CA 1
ATOM 829 C C . LEU A 1 101 ? 6.782 5.227 -7.579 1.00 73.31 101 LEU A C 1
ATOM 831 O O . LEU A 1 101 ? 7.921 5.361 -8.021 1.00 73.31 101 LEU A O 1
ATOM 835 N N . THR A 1 102 ? 6.267 6.055 -6.669 1.00 73.62 102 THR A N 1
ATOM 836 C CA . THR A 1 102 ? 7.029 7.131 -6.005 1.00 73.62 102 THR A CA 1
ATOM 837 C C . THR A 1 102 ? 7.973 6.614 -4.919 1.00 73.62 102 THR A C 1
ATOM 839 O O . THR A 1 102 ? 8.955 7.280 -4.603 1.00 73.62 102 THR A O 1
ATOM 842 N N . SER A 1 103 ? 7.713 5.421 -4.372 1.00 72.56 103 SER A N 1
ATOM 843 C CA . SER A 1 103 ? 8.611 4.742 -3.429 1.00 72.56 103 SER A CA 1
ATOM 844 C C . SER A 1 103 ? 9.780 4.005 -4.095 1.00 72.56 103 SER A C 1
ATOM 846 O O . SER A 1 103 ? 10.724 3.611 -3.409 1.00 72.56 103 SER A O 1
ATOM 848 N N . LEU A 1 104 ? 9.741 3.816 -5.420 1.00 69.00 104 LEU A N 1
ATOM 849 C CA . LEU A 1 104 ? 10.859 3.250 -6.172 1.00 69.00 104 LEU A CA 1
ATOM 850 C C . LEU A 1 104 ? 12.026 4.244 -6.195 1.00 69.00 104 LEU A C 1
ATOM 852 O O . LEU A 1 104 ? 11.843 5.423 -6.496 1.00 69.00 104 LEU A O 1
ATOM 856 N N . ALA A 1 105 ? 13.236 3.764 -5.892 1.00 62.00 105 ALA A N 1
ATOM 857 C CA . ALA A 1 105 ? 14.435 4.599 -5.871 1.00 62.00 105 ALA A CA 1
ATOM 858 C C . ALA A 1 105 ? 14.680 5.296 -7.222 1.00 62.00 105 ALA A C 1
ATOM 860 O O . ALA A 1 105 ? 14.369 4.753 -8.284 1.00 62.00 105 ALA A O 1
ATOM 861 N N . GLN A 1 106 ? 15.319 6.470 -7.187 1.00 58.16 106 GLN A N 1
ATOM 862 C CA . GLN A 1 106 ? 15.635 7.277 -8.374 1.00 58.16 106 GLN A CA 1
ATOM 863 C C . GLN A 1 106 ? 16.517 6.548 -9.403 1.00 58.16 106 GLN A C 1
ATOM 865 O O . GLN A 1 106 ? 16.481 6.845 -10.592 1.00 58.16 106 GLN A O 1
ATOM 870 N N . GLU A 1 107 ? 17.224 5.508 -8.976 1.00 50.81 107 GLU A N 1
ATOM 871 C CA . GLU A 1 107 ? 17.993 4.595 -9.827 1.00 50.81 107 GLU A CA 1
ATOM 8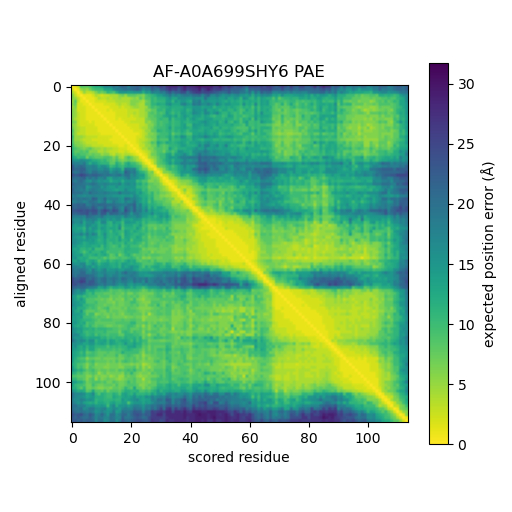72 C C . GLU A 1 107 ? 17.103 3.783 -10.796 1.00 50.81 107 GLU A C 1
ATOM 874 O O . GLU A 1 107 ? 17.515 3.466 -11.913 1.00 50.81 107 GLU A O 1
ATOM 879 N N . TRP A 1 108 ? 15.839 3.531 -10.429 1.00 58.25 108 TRP A N 1
ATOM 880 C CA . TRP A 1 108 ? 14.812 2.975 -11.323 1.00 58.25 108 TRP A CA 1
ATOM 881 C C . TRP A 1 108 ? 14.180 4.036 -12.233 1.00 58.25 108 TRP A C 1
ATOM 883 O O . TRP A 1 108 ? 13.531 3.686 -13.221 1.00 58.25 108 TRP A O 1
ATOM 893 N N . LEU A 1 109 ? 14.376 5.324 -11.922 1.00 58.03 109 LEU A N 1
ATOM 894 C CA . LEU A 1 109 ? 13.935 6.451 -12.749 1.00 58.03 109 LEU A CA 1
ATOM 895 C C . LEU A 1 109 ? 14.897 6.718 -13.917 1.00 58.03 109 LEU A C 1
ATOM 897 O O . LEU A 1 109 ? 14.493 7.357 -14.883 1.00 58.03 109 LEU A O 1
ATOM 901 N N . MET A 1 110 ? 16.135 6.214 -13.858 1.00 57.09 110 MET A N 1
ATOM 902 C CA . MET A 1 110 ? 17.215 6.605 -14.768 1.00 57.09 110 MET A CA 1
ATOM 903 C C . MET A 1 110 ? 17.805 5.430 -15.558 1.00 57.09 110 MET A C 1
ATOM 905 O O . MET A 1 110 ? 18.990 5.149 -15.469 1.00 57.09 110 MET A O 1
ATOM 909 N N . HIS A 1 111 ? 16.991 4.746 -16.365 1.00 50.22 111 HIS A N 1
ATOM 910 C CA . HIS A 1 111 ? 17.518 3.951 -17.479 1.00 50.22 111 HIS A CA 1
ATOM 911 C C . HIS A 1 111 ? 16.726 4.256 -18.760 1.00 50.22 111 HIS A C 1
ATOM 913 O O . HIS A 1 111 ? 15.596 3.779 -18.940 1.00 50.22 111 HIS A O 1
ATOM 919 N N . THR A 1 112 ? 17.416 5.037 -19.605 1.00 47.75 112 THR A N 1
ATOM 920 C CA . THR A 1 112 ? 17.257 5.250 -21.054 1.00 47.75 112 THR A CA 1
ATOM 921 C C . THR A 1 112 ? 16.346 6.401 -21.501 1.00 47.75 112 THR A C 1
ATOM 923 O O . THR A 1 112 ? 15.215 6.188 -21.924 1.00 47.75 112 THR A O 1
ATOM 926 N N . ILE A 1 113 ? 16.894 7.620 -21.501 1.00 42.50 113 ILE A N 1
ATOM 927 C CA . ILE A 1 113 ? 16.815 8.461 -22.703 1.00 42.50 113 ILE A CA 1
ATOM 928 C C . ILE A 1 113 ? 18.195 8.322 -23.357 1.00 42.50 113 ILE A C 1
ATOM 930 O O . ILE A 1 113 ? 19.188 8.767 -22.784 1.00 42.50 113 ILE A O 1
ATOM 934 N N . VAL A 1 114 ? 18.248 7.593 -24.469 1.00 40.41 114 VAL A N 1
ATOM 935 C CA . VAL A 1 114 ? 19.279 7.746 -25.506 1.00 40.41 114 VAL A CA 1
ATOM 936 C C . VAL A 1 114 ? 18.618 8.542 -26.613 1.00 40.41 114 VAL A C 1
ATOM 938 O O . VAL A 1 114 ? 17.442 8.215 -26.901 1.00 40.41 114 VAL A O 1
#

Solvent-ac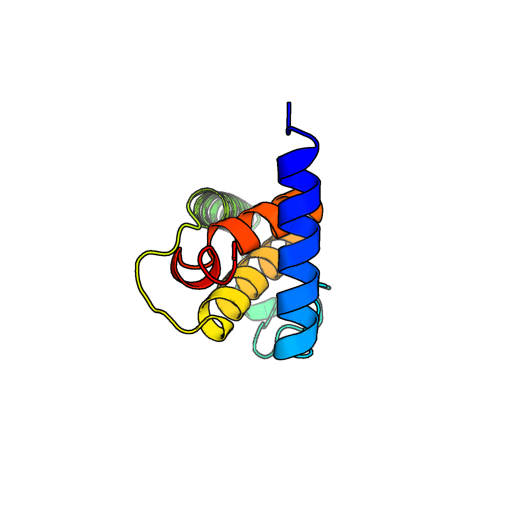cessible surface area (backbone atoms only — not comparable to full-atom values): 7222 Å² total; per-residue (Å²): 134,84,53,68,66,57,57,52,53,51,52,56,48,53,53,54,47,28,74,73,70,74,54,69,99,67,86,63,67,82,73,60,87,88,72,56,65,66,83,74,61,75,62,58,71,67,58,51,52,53,51,51,55,53,50,52,49,51,63,72,64,59,69,67,84,74,91,68,55,66,67,59,54,50,52,55,51,52,53,54,50,26,55,37,48,72,70,74,40,89,72,58,66,65,60,52,51,49,48,54,63,68,39,51,56,69,76,79,73,67,79,81,90,127

Foldseek 3Di:
DQPPVNVVVLVVLQVVCCVPPVDHLDQDLPDLPPDDPCVPPVDDPVVLVVVLVVLVVCLVPLADDDDDPLVVSSSVLSNSVSSNVVSVHDDDSVSSSVSSSNNDDCVSVDDDDD